Protein AF-A0A699SD64-F1 (afdb_monomer)

Structure (mmCIF, N/CA/C/O backbone):
data_AF-A0A699SD64-F1
#
_entry.id   AF-A0A699SD64-F1
#
loop_
_atom_site.group_PDB
_atom_site.id
_atom_site.type_symbol
_atom_site.label_atom_id
_atom_site.label_alt_id
_atom_site.label_comp_id
_atom_site.label_asym_id
_atom_site.label_entity_id
_atom_site.label_seq_id
_atom_site.pdbx_PDB_ins_code
_atom_site.Cartn_x
_atom_site.Cartn_y
_atom_site.Cartn_z
_atom_site.occupancy
_atom_site.B_iso_or_equiv
_atom_site.auth_seq_id
_atom_site.auth_comp_id
_atom_site.auth_asym_id
_atom_site.auth_atom_id
_atom_site.pdbx_PDB_model_num
ATOM 1 N N . GLU A 1 1 ? -1.381 -12.895 -21.889 1.00 43.62 1 GLU A N 1
ATOM 2 C CA . GLU A 1 1 ? -2.523 -11.963 -21.775 1.00 43.62 1 GLU A CA 1
ATOM 3 C C . GLU A 1 1 ? -2.412 -11.252 -20.436 1.00 43.62 1 GLU A C 1
ATOM 5 O O . GLU A 1 1 ? -2.054 -11.909 -19.465 1.00 43.62 1 GLU A O 1
ATOM 10 N N . GLY A 1 2 ? -2.594 -9.931 -20.389 1.00 51.69 2 GLY A N 1
ATOM 11 C CA . GLY A 1 2 ? -2.563 -9.181 -19.130 1.00 51.69 2 GLY A CA 1
ATOM 12 C C . GLY A 1 2 ? -3.875 -9.348 -18.363 1.00 51.69 2 GLY A C 1
ATOM 13 O O . GLY A 1 2 ? -4.939 -9.412 -18.978 1.00 51.69 2 GLY A O 1
ATOM 14 N N . ILE A 1 3 ? -3.807 -9.417 -17.034 1.00 60.22 3 ILE A N 1
ATOM 15 C CA . ILE A 1 3 ? -4.996 -9.383 -16.176 1.00 60.22 3 ILE A CA 1
ATOM 16 C C . ILE A 1 3 ? -5.361 -7.914 -15.984 1.00 60.22 3 ILE A C 1
ATOM 18 O O . ILE A 1 3 ? -4.658 -7.174 -15.298 1.00 60.22 3 ILE A O 1
ATOM 22 N N . ASP A 1 4 ? -6.433 -7.476 -16.636 1.00 63.38 4 ASP A N 1
ATOM 23 C CA . ASP A 1 4 ? -6.902 -6.102 -16.510 1.00 63.38 4 ASP A CA 1
ATOM 24 C C . ASP A 1 4 ? -7.795 -5.964 -15.269 1.00 63.38 4 ASP A C 1
ATOM 26 O O . ASP A 1 4 ? -8.884 -6.544 -15.185 1.00 63.38 4 ASP A O 1
ATOM 30 N N . PHE A 1 5 ? -7.327 -5.204 -14.279 1.00 63.75 5 PHE A N 1
ATOM 31 C CA . PHE A 1 5 ? -8.090 -4.925 -13.067 1.00 63.75 5 PHE A CA 1
ATOM 32 C C . PHE A 1 5 ? -9.167 -3.874 -13.366 1.00 63.75 5 PHE A C 1
ATOM 34 O O . PHE A 1 5 ? -8.881 -2.688 -13.581 1.00 63.75 5 PHE A O 1
ATOM 41 N N . LYS A 1 6 ? -10.427 -4.321 -13.380 1.00 62.88 6 LYS A N 1
ATOM 42 C CA . LYS A 1 6 ? -11.608 -3.465 -13.592 1.00 62.88 6 LYS A CA 1
ATOM 43 C C . LYS A 1 6 ? -12.092 -2.774 -12.319 1.00 62.88 6 LYS A C 1
ATOM 45 O O . LYS A 1 6 ? -12.756 -1.747 -12.404 1.00 62.88 6 LYS A O 1
ATOM 50 N N . GLU A 1 7 ? -11.747 -3.318 -11.158 1.00 59.78 7 GLU A N 1
ATOM 51 C CA . GLU A 1 7 ? -12.158 -2.795 -9.859 1.00 59.78 7 GLU A CA 1
ATOM 52 C C . GLU A 1 7 ? -10.965 -2.160 -9.146 1.00 59.78 7 GLU A C 1
ATOM 54 O O . GLU A 1 7 ? -9.922 -2.790 -8.972 1.00 59.78 7 GLU A O 1
ATOM 59 N N . SER A 1 8 ? -11.127 -0.905 -8.728 1.00 62.28 8 SER A N 1
ATOM 60 C CA . SER A 1 8 ? -10.181 -0.229 -7.842 1.00 62.28 8 SER A CA 1
ATOM 61 C C . SER A 1 8 ? -10.635 -0.436 -6.403 1.00 62.28 8 SER A C 1
ATOM 63 O O . SER A 1 8 ? -11.719 0.006 -6.022 1.00 62.28 8 SER A O 1
ATOM 65 N N . PHE A 1 9 ? -9.807 -1.094 -5.595 1.00 64.69 9 PHE A N 1
ATOM 66 C CA . PHE A 1 9 ? -10.034 -1.167 -4.156 1.00 64.69 9 PHE A CA 1
ATOM 67 C C . PHE A 1 9 ? -9.493 0.111 -3.518 1.00 64.69 9 PHE A C 1
ATOM 69 O O . PHE A 1 9 ? -8.365 0.505 -3.789 1.00 64.69 9 PHE A O 1
ATOM 76 N N . ALA A 1 10 ? -10.272 0.772 -2.672 1.00 64.62 10 ALA A N 1
ATOM 77 C CA . ALA A 1 10 ? -9.782 1.865 -1.846 1.00 64.62 10 ALA A CA 1
ATOM 78 C C . ALA A 1 10 ? -10.311 1.640 -0.435 1.00 64.62 10 ALA A C 1
ATOM 80 O O . ALA A 1 10 ? -11.518 1.710 -0.204 1.00 64.62 10 ALA A O 1
ATOM 81 N N . SER A 1 11 ? -9.419 1.359 0.515 1.00 64.44 11 SER A N 1
ATOM 82 C CA . SER A 1 11 ? -9.779 1.188 1.924 1.00 64.44 11 SER A CA 1
ATOM 83 C C . SER A 1 11 ? -10.019 2.552 2.582 1.00 64.44 11 SER A C 1
ATOM 85 O O . SER A 1 11 ? -9.339 2.935 3.533 1.00 64.44 11 SER A O 1
ATOM 87 N N . VAL A 1 12 ? -10.952 3.336 2.042 1.00 75.88 12 VAL A N 1
ATOM 88 C CA . VAL A 1 12 ? -11.371 4.592 2.661 1.00 75.88 12 VAL A CA 1
ATOM 89 C C . VAL A 1 12 ? -12.465 4.255 3.658 1.00 75.88 12 VAL A C 1
ATOM 91 O O . VAL A 1 12 ? -13.577 3.873 3.289 1.00 75.88 12 VAL A O 1
ATOM 94 N N . ALA A 1 13 ? -12.140 4.376 4.943 1.00 82.62 13 ALA A N 1
ATOM 95 C CA . ALA A 1 13 ? -13.135 4.241 5.990 1.00 82.62 13 ALA A CA 1
ATOM 96 C C . ALA A 1 13 ? -14.223 5.309 5.808 1.00 82.62 13 ALA A C 1
ATOM 98 O O . ALA A 1 13 ? -13.943 6.489 5.589 1.00 82.62 13 ALA A O 1
ATOM 99 N N . ARG A 1 14 ? -15.486 4.890 5.908 1.00 89.94 14 ARG A N 1
ATOM 100 C CA . ARG A 1 14 ? -16.625 5.808 5.839 1.00 89.94 14 ARG A CA 1
ATOM 101 C C . ARG A 1 14 ? -16.633 6.722 7.062 1.00 89.94 14 ARG A C 1
ATOM 103 O O . ARG A 1 14 ? -16.453 6.250 8.186 1.00 89.94 14 ARG A O 1
ATOM 110 N N . MET A 1 15 ? -16.909 8.011 6.863 1.00 91.56 15 MET A N 1
ATOM 111 C CA . MET A 1 15 ? -16.945 8.987 7.959 1.00 91.56 15 MET A CA 1
ATOM 112 C C . MET A 1 15 ? -17.976 8.623 9.031 1.00 91.56 15 MET A C 1
ATOM 114 O O . MET A 1 15 ? -17.742 8.857 10.214 1.00 91.56 15 MET A O 1
ATOM 118 N N . GLU A 1 16 ? -19.095 8.015 8.641 1.00 94.50 16 GLU A N 1
ATOM 119 C CA . GLU A 1 16 ? -20.111 7.523 9.568 1.00 94.50 16 GLU A CA 1
ATOM 120 C C . GLU A 1 16 ? -19.558 6.412 10.470 1.00 94.50 16 GLU A C 1
ATOM 122 O O . GLU A 1 16 ? -19.769 6.448 11.681 1.00 94.50 16 GLU A O 1
ATOM 127 N N . ALA A 1 17 ? -18.786 5.474 9.910 1.00 93.81 17 ALA A N 1
ATOM 128 C CA . ALA A 1 17 ? -18.162 4.394 10.672 1.00 93.81 17 ALA A CA 1
ATOM 129 C C . ALA A 1 17 ? -17.114 4.931 11.659 1.00 93.81 17 ALA A C 1
ATOM 131 O O . ALA A 1 17 ? -17.102 4.521 12.817 1.00 93.81 17 ALA A O 1
ATOM 132 N N . ILE A 1 18 ? -16.297 5.905 11.235 1.00 94.12 18 ILE A N 1
ATOM 133 C CA . ILE A 1 18 ? -15.318 6.573 12.108 1.00 94.12 18 ILE A CA 1
ATOM 134 C C . ILE A 1 18 ? -16.027 7.261 13.283 1.00 94.12 18 ILE A C 1
ATOM 136 O O . ILE A 1 18 ? -15.617 7.103 14.431 1.00 94.12 18 ILE A O 1
ATOM 140 N N . ARG A 1 19 ? -17.120 7.993 13.024 1.00 96.44 19 ARG A N 1
ATOM 141 C CA . ARG A 1 19 ? -17.891 8.679 14.077 1.00 96.44 19 ARG A CA 1
ATOM 142 C C . ARG A 1 19 ? -18.493 7.698 15.081 1.00 96.44 19 ARG A C 1
ATOM 144 O O . ARG A 1 19 ? -18.392 7.938 16.280 1.00 96.44 19 ARG A O 1
ATOM 151 N N . ILE A 1 20 ? -19.090 6.604 14.605 1.00 97.06 20 ILE A N 1
ATOM 152 C CA . ILE A 1 20 ? -19.664 5.563 15.471 1.00 97.06 20 ILE A CA 1
ATOM 153 C C . ILE A 1 20 ? -18.567 4.908 16.319 1.00 97.06 20 ILE A C 1
ATOM 155 O O . ILE A 1 20 ? -18.739 4.770 17.530 1.00 97.06 20 ILE A O 1
ATOM 159 N N . PHE A 1 21 ? -17.428 4.562 15.711 1.00 95.62 21 PHE A N 1
ATOM 160 C CA . PHE A 1 21 ? -16.281 3.985 16.413 1.00 95.62 21 PHE A CA 1
ATOM 161 C C . PHE A 1 21 ? -15.777 4.903 17.534 1.00 95.62 21 PHE A C 1
ATOM 163 O O . PHE A 1 21 ? -15.645 4.463 18.676 1.00 95.62 21 PHE A O 1
ATOM 170 N N . LEU A 1 22 ? -15.562 6.189 17.240 1.00 96.94 22 LEU A N 1
ATOM 171 C CA . LEU A 1 22 ? -15.092 7.161 18.229 1.00 96.94 22 LEU A CA 1
ATOM 172 C C . LEU A 1 22 ? -16.117 7.402 19.345 1.00 96.94 22 LEU A C 1
ATOM 174 O O . LEU A 1 22 ? -15.736 7.466 20.511 1.00 96.94 22 LEU A O 1
ATOM 178 N N . ALA A 1 23 ? -17.411 7.491 19.016 1.00 97.94 23 ALA A N 1
ATOM 179 C CA . ALA A 1 23 ? -18.469 7.643 20.016 1.00 97.94 23 ALA A CA 1
ATOM 180 C C . ALA A 1 23 ? -18.521 6.439 20.971 1.00 97.94 23 ALA A C 1
ATOM 182 O O . ALA A 1 23 ? -18.648 6.607 22.184 1.00 97.94 23 ALA A O 1
ATOM 183 N N . TYR A 1 24 ? -18.372 5.226 20.433 1.00 97.94 24 TYR A N 1
ATOM 184 C CA . TYR A 1 24 ? -18.322 4.005 21.229 1.00 97.94 24 TYR A CA 1
ATOM 185 C C . TYR A 1 24 ? -17.070 3.941 22.113 1.00 97.94 24 TYR A C 1
ATOM 187 O O . TYR A 1 24 ? -17.180 3.651 23.304 1.00 97.94 24 TYR A O 1
ATOM 195 N N . ALA A 1 25 ? -15.895 4.260 21.561 1.00 97.94 25 ALA A N 1
ATOM 196 C CA . ALA A 1 25 ? -14.647 4.310 22.317 1.00 97.94 25 ALA A CA 1
ATOM 197 C C . ALA A 1 25 ? -14.732 5.314 23.479 1.00 97.94 25 ALA A C 1
ATOM 199 O O . ALA A 1 25 ? -14.386 4.968 24.607 1.00 97.94 25 ALA A O 1
ATOM 200 N N . ALA A 1 26 ? -15.285 6.508 23.237 1.00 97.75 26 ALA A N 1
ATOM 201 C CA . ALA A 1 26 ? -15.515 7.513 24.272 1.00 97.75 26 ALA A CA 1
ATOM 202 C C . ALA A 1 26 ? -16.487 7.018 25.356 1.00 97.75 26 ALA A C 1
ATOM 204 O O . ALA A 1 26 ? -16.216 7.177 26.543 1.00 97.75 26 ALA A O 1
ATOM 205 N N . HIS A 1 27 ? -17.586 6.361 24.968 1.00 98.06 27 HIS A N 1
ATOM 206 C CA . HIS A 1 27 ? -18.548 5.788 25.915 1.00 98.06 27 HIS A CA 1
ATOM 207 C C . HIS A 1 27 ? -17.938 4.686 26.798 1.00 98.06 27 HIS A C 1
ATOM 209 O O . HIS A 1 27 ? -18.336 4.521 27.949 1.00 98.06 27 HIS A O 1
ATOM 215 N N . LYS A 1 28 ? -16.972 3.928 26.270 1.00 98.12 28 LYS A N 1
ATOM 216 C CA . LYS A 1 28 ? -16.258 2.870 27.000 1.00 98.12 28 LYS A CA 1
ATOM 217 C C . LYS A 1 28 ? -14.981 3.349 27.694 1.00 98.12 28 LYS A C 1
ATOM 219 O O . LYS A 1 28 ? -14.290 2.524 28.287 1.00 98.12 28 LYS A O 1
ATOM 224 N N . SER A 1 29 ? -14.671 4.646 27.634 1.00 97.12 29 SER A N 1
ATOM 225 C CA . SER A 1 29 ? -13.413 5.218 28.134 1.00 97.12 29 SER A CA 1
ATOM 226 C C . SER A 1 29 ? -12.170 4.523 27.559 1.00 97.12 29 SER A C 1
ATOM 228 O O . SER A 1 29 ? -11.173 4.334 28.253 1.00 97.12 29 SER A O 1
ATOM 230 N N . PHE A 1 30 ? -12.233 4.103 26.294 1.00 97.81 30 PHE A N 1
ATOM 231 C CA . PHE A 1 30 ? -11.109 3.487 25.596 1.00 97.81 30 PHE A CA 1
ATOM 232 C C . PHE A 1 30 ? -10.150 4.548 25.061 1.00 97.81 30 PHE A C 1
ATOM 234 O O . PHE A 1 30 ? -10.566 5.541 24.461 1.00 97.81 30 PHE A O 1
ATOM 241 N N . SER A 1 31 ? -8.854 4.290 25.213 1.00 96.38 31 SER A N 1
ATOM 242 C CA . SER A 1 31 ? -7.814 5.052 24.526 1.00 96.38 31 SER A CA 1
ATOM 243 C C . SER A 1 31 ? -7.749 4.630 23.061 1.00 96.38 31 SER A C 1
ATOM 245 O O . SER A 1 31 ? -7.610 3.445 22.757 1.00 96.38 31 SER A O 1
ATOM 247 N N . VAL A 1 32 ? -7.831 5.602 22.154 1.00 95.19 32 VAL A N 1
ATOM 248 C CA . VAL A 1 32 ? -7.687 5.389 20.709 1.00 95.19 32 VAL A CA 1
ATOM 249 C C . VAL A 1 32 ? -6.302 5.852 20.278 1.00 95.19 32 VAL A C 1
ATOM 251 O O . VAL A 1 32 ? -5.886 6.961 20.609 1.00 95.19 32 VAL A O 1
ATOM 254 N N . PHE A 1 33 ? -5.610 5.016 19.508 1.00 93.31 33 PHE A N 1
ATOM 255 C CA . PHE A 1 33 ? -4.311 5.329 18.922 1.00 93.31 33 PHE A CA 1
ATOM 256 C C . PHE A 1 33 ? -4.425 5.347 17.399 1.00 93.31 33 PHE A C 1
ATOM 258 O O . PHE A 1 33 ? -5.123 4.520 16.813 1.00 93.31 33 PHE A O 1
ATOM 265 N N . GLN A 1 34 ? -3.734 6.289 16.764 1.00 91.38 34 GLN A N 1
ATOM 266 C CA . GLN A 1 34 ? -3.621 6.376 15.312 1.00 91.38 34 GLN A CA 1
ATOM 267 C C . GLN A 1 34 ? -2.196 6.012 14.899 1.00 91.38 34 GLN A C 1
ATOM 269 O O . GLN A 1 34 ? -1.234 6.444 15.531 1.00 91.38 34 GLN A O 1
ATOM 274 N N . MET A 1 35 ? -2.071 5.247 13.817 1.00 88.81 35 MET A N 1
ATOM 275 C CA . MET A 1 35 ? -0.794 4.917 13.194 1.00 88.81 35 MET A CA 1
ATOM 276 C C . MET A 1 35 ? -0.838 5.325 11.725 1.00 88.81 35 MET A C 1
ATOM 278 O O . MET A 1 35 ? -1.811 5.036 11.031 1.00 88.81 35 MET A O 1
ATOM 282 N N . ASP A 1 36 ? 0.220 5.987 11.267 1.00 90.00 36 ASP A N 1
ATOM 283 C CA . ASP A 1 36 ? 0.472 6.236 9.851 1.00 90.00 36 ASP A CA 1
ATOM 284 C C . ASP A 1 36 ? 1.702 5.432 9.425 1.00 90.00 36 ASP A C 1
ATOM 286 O O . ASP A 1 36 ? 2.760 5.503 10.059 1.00 90.00 36 ASP A O 1
ATOM 290 N N . ILE A 1 37 ? 1.545 4.617 8.386 1.00 86.31 37 ILE A N 1
ATOM 291 C CA . ILE A 1 37 ? 2.579 3.688 7.932 1.00 86.31 37 ILE A CA 1
ATOM 292 C C . ILE A 1 37 ? 3.274 4.306 6.728 1.00 86.31 37 ILE A C 1
ATOM 294 O O . ILE A 1 37 ? 2.703 4.448 5.645 1.00 86.31 37 ILE A O 1
ATOM 298 N N . LYS A 1 38 ? 4.551 4.647 6.918 1.00 89.38 38 LYS A N 1
ATOM 299 C CA . LYS A 1 38 ? 5.401 5.123 5.828 1.00 89.38 38 LYS A CA 1
ATOM 300 C C . LYS A 1 38 ? 5.504 4.045 4.758 1.00 89.38 38 LYS A C 1
ATOM 302 O O . LYS A 1 38 ? 5.692 2.874 5.070 1.00 89.38 38 LYS A O 1
ATOM 307 N N . THR A 1 39 ? 5.390 4.464 3.500 1.00 86.50 39 THR A N 1
ATOM 308 C CA . THR A 1 39 ? 5.569 3.590 2.331 1.00 86.50 39 THR A CA 1
ATOM 309 C C . THR A 1 39 ? 4.721 2.312 2.360 1.00 86.50 39 THR A C 1
ATOM 311 O O . THR A 1 39 ? 5.173 1.276 1.887 1.00 86.50 39 THR A O 1
ATOM 314 N N . ALA A 1 40 ? 3.493 2.375 2.891 1.00 84.50 40 ALA A N 1
ATOM 315 C CA . ALA A 1 40 ? 2.613 1.218 3.097 1.00 84.50 40 ALA A CA 1
ATOM 316 C C . ALA A 1 40 ? 2.518 0.272 1.881 1.00 84.50 40 ALA A C 1
ATOM 318 O O . ALA A 1 40 ? 2.664 -0.940 2.026 1.00 84.50 40 ALA A O 1
ATOM 319 N N . PHE A 1 41 ? 2.377 0.803 0.662 1.00 82.62 41 PHE A N 1
ATOM 320 C CA . PHE A 1 41 ? 2.273 -0.043 -0.534 1.00 82.62 41 PHE A CA 1
ATOM 321 C C . PHE A 1 41 ? 3.562 -0.804 -0.870 1.00 82.62 41 PHE A C 1
ATOM 323 O O . PHE A 1 41 ? 3.473 -1.913 -1.378 1.00 82.62 41 PHE A O 1
ATOM 330 N N . LEU A 1 42 ? 4.742 -0.304 -0.482 1.00 87.25 42 LEU A N 1
ATOM 331 C CA . LEU A 1 42 ? 6.008 -1.028 -0.676 1.00 87.25 42 LEU A CA 1
ATOM 332 C C . LEU A 1 42 ? 6.139 -2.263 0.230 1.00 87.25 42 LEU A C 1
ATOM 334 O O . LEU A 1 42 ? 7.057 -3.064 0.054 1.00 87.25 42 LEU A O 1
ATOM 338 N N . HIS A 1 43 ? 5.242 -2.432 1.204 1.00 85.94 43 HIS A N 1
ATOM 339 C CA . HIS A 1 43 ? 5.201 -3.621 2.050 1.00 85.94 43 HIS A CA 1
ATOM 340 C C . HIS A 1 43 ? 4.275 -4.706 1.493 1.00 85.94 43 HIS A C 1
ATOM 342 O O . HIS A 1 43 ? 4.543 -5.887 1.726 1.00 85.94 43 HIS A O 1
ATOM 348 N N . GLY A 1 44 ? 3.260 -4.325 0.709 1.00 86.81 44 GLY A N 1
ATOM 349 C CA . GLY A 1 44 ? 2.298 -5.245 0.107 1.00 86.81 44 GLY A CA 1
ATOM 350 C C . GLY A 1 44 ? 2.963 -6.214 -0.866 1.00 86.81 44 GLY A C 1
ATOM 351 O O . GLY A 1 44 ? 3.762 -5.824 -1.721 1.00 86.81 44 GLY A O 1
ATOM 352 N N . SER A 1 45 ? 2.656 -7.498 -0.718 1.00 89.44 45 SER A N 1
ATOM 353 C CA . SER A 1 45 ? 3.145 -8.539 -1.619 1.00 89.44 45 SER A CA 1
ATOM 354 C C . SER A 1 45 ? 2.200 -8.684 -2.818 1.00 89.44 45 SER A C 1
ATOM 356 O O . SER A 1 45 ? 0.991 -8.831 -2.649 1.00 89.44 45 SER A O 1
ATOM 358 N N . LEU A 1 46 ? 2.749 -8.646 -4.035 1.00 87.31 46 LEU A N 1
ATOM 359 C CA . LEU A 1 46 ? 1.980 -8.846 -5.267 1.00 87.31 46 LEU A CA 1
ATOM 360 C C . LEU A 1 46 ? 1.716 -10.341 -5.481 1.00 87.31 46 LEU A C 1
ATOM 362 O O . LEU A 1 46 ? 2.638 -11.152 -5.384 1.00 87.31 46 LEU A O 1
ATOM 366 N N . LYS A 1 47 ? 0.463 -10.708 -5.772 1.00 84.81 47 LYS A N 1
ATOM 367 C CA . LYS A 1 47 ? 0.101 -12.092 -6.127 1.00 84.81 47 LYS A CA 1
ATOM 368 C C . LYS A 1 47 ? 0.426 -12.393 -7.586 1.00 84.81 47 LYS A C 1
ATOM 370 O O . LYS A 1 47 ? 0.745 -13.529 -7.924 1.00 84.81 47 LYS A O 1
ATOM 375 N N . GLU A 1 48 ? 0.340 -11.380 -8.437 1.00 85.19 48 GLU A N 1
ATOM 376 C CA . GLU A 1 48 ? 0.608 -11.472 -9.862 1.00 85.19 48 GLU A CA 1
ATOM 377 C C . GLU A 1 48 ? 2.003 -10.954 -10.218 1.00 85.19 48 GLU A C 1
ATOM 379 O O . GLU A 1 48 ? 2.583 -10.096 -9.546 1.00 85.19 48 GLU A O 1
ATOM 384 N N . ASP A 1 49 ? 2.515 -11.432 -11.348 1.00 90.19 49 ASP A N 1
ATOM 385 C CA . ASP A 1 49 ? 3.755 -10.930 -11.920 1.00 90.19 49 ASP A CA 1
ATOM 386 C C . ASP A 1 49 ? 3.504 -9.595 -12.628 1.00 90.19 49 ASP A C 1
ATOM 388 O O . ASP A 1 49 ? 2.960 -9.542 -13.732 1.00 90.19 49 ASP A O 1
ATOM 392 N N . VAL A 1 50 ? 3.921 -8.506 -11.983 1.00 89.44 50 VAL A N 1
ATOM 393 C CA . VAL A 1 50 ?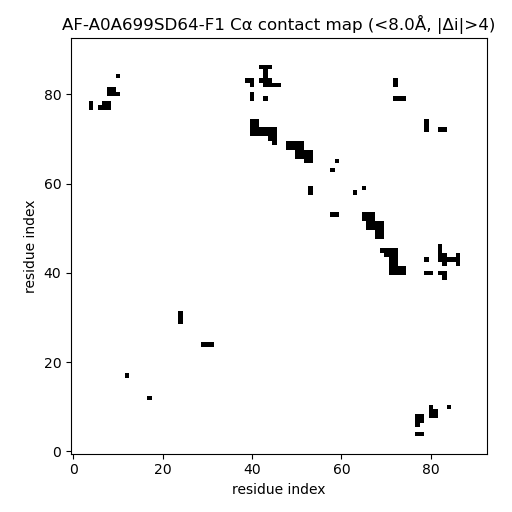 3.865 -7.157 -12.554 1.00 89.44 50 VAL A CA 1
ATOM 394 C C . VAL A 1 50 ? 5.251 -6.749 -13.030 1.00 89.44 50 VAL A C 1
ATOM 396 O O . VAL A 1 50 ? 6.230 -6.838 -12.286 1.00 89.44 50 VAL A O 1
ATOM 399 N N . TYR A 1 51 ? 5.319 -6.264 -14.267 1.00 91.62 51 TYR A N 1
ATOM 400 C CA . TYR A 1 51 ? 6.540 -5.753 -14.876 1.00 91.62 51 TYR A CA 1
ATOM 401 C C . TYR A 1 51 ? 6.390 -4.270 -15.200 1.00 91.62 51 TYR A C 1
ATOM 403 O O . TYR A 1 51 ? 5.320 -3.825 -15.612 1.00 91.62 51 TYR A O 1
ATOM 411 N N . VAL A 1 52 ? 7.470 -3.512 -15.037 1.00 91.38 52 VAL A N 1
ATOM 412 C CA . VAL A 1 52 ? 7.539 -2.085 -15.357 1.00 91.38 52 VAL A CA 1
ATOM 413 C C . VAL A 1 52 ? 8.723 -1.805 -16.271 1.00 91.38 52 VAL A C 1
ATOM 415 O O . VAL A 1 52 ? 9.759 -2.472 -16.194 1.00 91.38 52 VAL A O 1
ATOM 418 N N . CYS A 1 53 ? 8.575 -0.810 -17.142 1.00 93.25 53 CYS A N 1
ATOM 419 C CA . CYS A 1 53 ? 9.694 -0.304 -17.924 1.00 93.25 53 CYS A CA 1
ATOM 420 C C . CYS A 1 53 ? 10.792 0.225 -16.995 1.00 93.25 53 CYS A C 1
ATOM 422 O O . CYS A 1 53 ? 10.511 0.730 -15.906 1.00 93.25 53 CYS A O 1
ATOM 424 N N . GLN A 1 54 ? 12.039 0.130 -17.448 1.00 94.00 54 GLN A N 1
ATOM 425 C CA . GLN A 1 54 ? 13.165 0.726 -16.739 1.00 94.00 54 GLN A CA 1
ATOM 426 C C . GLN A 1 54 ? 12.984 2.247 -16.711 1.00 94.00 54 GLN A C 1
ATOM 428 O O . GLN A 1 54 ? 12.745 2.869 -17.747 1.00 94.00 54 GLN A O 1
ATOM 433 N N . SER A 1 55 ? 13.046 2.841 -15.520 1.00 90.75 55 SER A N 1
ATOM 434 C CA . SER A 1 55 ? 12.934 4.290 -15.369 1.00 90.75 55 SER A CA 1
ATOM 435 C C . SER A 1 55 ? 14.191 4.981 -15.883 1.00 90.75 55 SER A C 1
ATOM 437 O O . SER A 1 55 ? 15.295 4.437 -15.791 1.00 90.75 55 SER A O 1
ATOM 439 N N . GLU A 1 56 ? 14.039 6.213 -16.362 1.00 91.12 56 GLU A N 1
ATOM 440 C CA . GLU A 1 56 ? 15.178 7.056 -16.724 1.00 91.12 56 GLU A CA 1
ATOM 441 C C . GLU A 1 56 ? 16.183 7.136 -15.559 1.00 91.12 56 GLU A C 1
ATOM 443 O O . GLU A 1 56 ? 15.804 7.291 -14.398 1.00 91.12 56 GLU A O 1
ATOM 448 N N . GLY A 1 57 ? 17.471 6.958 -15.864 1.00 92.62 57 GLY A N 1
ATOM 449 C CA . GLY A 1 57 ? 18.548 6.905 -14.866 1.00 92.62 57 GLY A CA 1
ATOM 450 C C . GLY A 1 57 ? 18.784 5.536 -14.210 1.00 92.62 57 GLY A C 1
ATOM 451 O O . GLY A 1 57 ? 19.784 5.378 -13.518 1.00 92.62 57 GLY A O 1
ATOM 452 N N . PHE A 1 58 ? 17.923 4.545 -14.462 1.00 90.25 58 PHE A N 1
ATOM 453 C CA . PHE A 1 58 ? 18.070 3.163 -13.979 1.00 90.25 58 PHE A CA 1
ATOM 454 C C . PHE A 1 58 ? 18.096 2.140 -15.120 1.00 90.25 58 PHE A C 1
ATOM 456 O O . PHE A 1 58 ? 17.895 0.958 -14.883 1.00 90.25 58 PHE A O 1
ATOM 463 N N . ILE A 1 59 ? 18.307 2.582 -16.360 1.00 94.88 59 ILE A N 1
ATOM 464 C CA . ILE A 1 59 ? 18.418 1.679 -17.506 1.00 94.88 59 ILE A C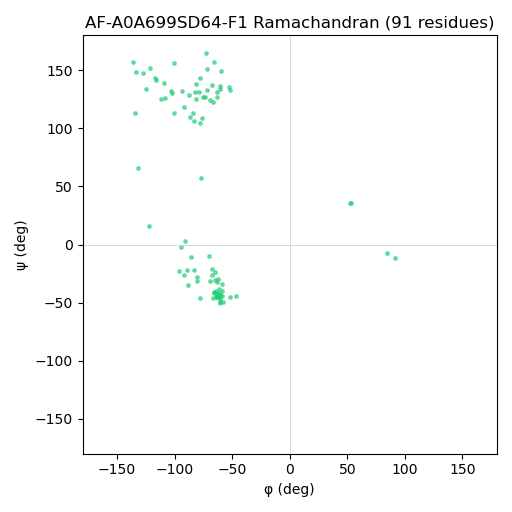A 1
ATOM 465 C C . ILE A 1 59 ? 19.724 0.891 -17.384 1.00 94.88 59 ILE A C 1
ATOM 467 O O . ILE A 1 59 ? 20.804 1.473 -17.284 1.00 94.88 59 ILE A O 1
ATOM 471 N N . ASP A 1 60 ? 19.611 -0.429 -17.413 1.00 94.69 60 ASP A N 1
ATOM 472 C CA . ASP A 1 60 ? 20.730 -1.354 -17.485 1.00 94.69 60 ASP A CA 1
ATOM 473 C C . ASP A 1 60 ? 21.440 -1.208 -18.841 1.00 94.69 60 ASP A C 1
ATOM 475 O O . ASP A 1 60 ? 20.820 -1.337 -19.900 1.00 94.69 60 ASP A O 1
ATOM 479 N N . ALA A 1 61 ? 22.742 -0.912 -18.809 1.00 95.00 61 ALA A N 1
ATOM 480 C CA . ALA A 1 61 ? 23.546 -0.692 -20.008 1.00 95.00 61 ALA A CA 1
ATOM 481 C C . ALA A 1 61 ? 23.763 -1.979 -20.820 1.00 95.00 61 ALA A C 1
ATOM 483 O O . ALA A 1 61 ? 23.840 -1.914 -22.048 1.00 95.00 61 ALA A O 1
ATOM 484 N N . ASP A 1 62 ? 23.827 -3.130 -20.148 1.00 97.19 62 ASP A N 1
ATOM 485 C CA . ASP A 1 62 ? 23.999 -4.432 -20.790 1.00 97.19 62 ASP A CA 1
ATOM 486 C C . ASP A 1 62 ? 22.660 -4.948 -21.335 1.00 97.19 62 ASP A C 1
ATOM 488 O O . ASP A 1 62 ? 22.616 -5.662 -22.340 1.00 97.19 62 ASP A O 1
ATOM 492 N N . TYR A 1 63 ? 21.553 -4.540 -20.704 1.00 94.81 63 TYR A N 1
ATOM 493 C CA . TYR A 1 63 ? 20.205 -4.966 -21.073 1.00 94.81 63 TYR A CA 1
ATOM 494 C C . TYR A 1 63 ? 19.195 -3.811 -21.194 1.00 94.81 63 TYR A C 1
ATOM 496 O O . TYR A 1 63 ? 18.192 -3.759 -20.467 1.00 94.81 63 TYR A O 1
ATOM 504 N N . PRO A 1 64 ? 19.370 -2.909 -22.174 1.00 93.19 64 PRO A N 1
ATOM 505 C CA . PRO A 1 64 ? 18.555 -1.700 -22.284 1.00 93.19 64 PRO A CA 1
ATOM 506 C C . PRO A 1 64 ? 17.084 -1.972 -22.639 1.00 93.19 64 PRO A C 1
ATOM 508 O O . PRO A 1 64 ? 16.222 -1.134 -22.389 1.00 93.19 64 PRO A O 1
ATOM 511 N N . SER A 1 65 ? 16.773 -3.138 -23.214 1.00 94.06 65 SER A N 1
ATOM 512 C CA . SER A 1 65 ? 15.415 -3.533 -23.612 1.00 94.06 65 SER A CA 1
ATOM 513 C C . SER A 1 65 ? 14.666 -4.363 -22.564 1.00 94.06 65 SER A C 1
ATOM 515 O O . SER A 1 65 ? 13.509 -4.724 -22.790 1.00 94.06 65 SER A O 1
ATOM 517 N N . HIS A 1 66 ? 15.292 -4.689 -21.429 1.00 94.19 66 HIS A N 1
ATOM 518 C CA . HIS A 1 66 ? 14.623 -5.437 -20.369 1.00 94.19 66 HIS A CA 1
ATOM 519 C C . HIS A 1 66 ? 13.592 -4.594 -19.611 1.00 94.19 66 HIS A C 1
ATOM 521 O O . HIS A 1 66 ? 13.559 -3.365 -19.678 1.00 94.19 66 HIS A O 1
ATOM 527 N N . VAL A 1 67 ? 12.742 -5.299 -18.867 1.00 94.44 67 VAL A N 1
ATOM 528 C CA . VAL A 1 67 ? 11.753 -4.742 -17.942 1.00 94.44 67 VAL A CA 1
ATOM 529 C C . VAL A 1 67 ? 12.011 -5.286 -16.542 1.00 94.44 67 VAL A C 1
ATOM 531 O O . VAL A 1 67 ? 12.515 -6.400 -16.381 1.00 94.44 67 VAL A O 1
ATOM 534 N N . TYR A 1 68 ? 11.648 -4.520 -15.518 1.00 92.56 68 TYR A N 1
ATOM 535 C CA . TYR A 1 68 ? 11.813 -4.937 -14.131 1.00 92.56 68 TYR A CA 1
ATOM 536 C C . TYR A 1 68 ? 10.559 -5.598 -13.594 1.00 92.56 68 TYR A C 1
ATOM 538 O O . TYR A 1 68 ? 9.462 -5.062 -13.716 1.00 92.56 68 TYR A O 1
ATOM 546 N N . LYS A 1 69 ? 10.737 -6.754 -12.954 1.00 92.25 69 LYS A N 1
ATOM 547 C CA . LYS A 1 69 ? 9.682 -7.421 -12.196 1.00 92.25 69 LYS A CA 1
ATOM 548 C C . LYS A 1 69 ? 9.567 -6.789 -10.812 1.00 92.25 69 LYS A C 1
ATOM 550 O O . LYS A 1 69 ? 10.544 -6.758 -10.060 1.00 92.25 69 LYS A O 1
ATOM 555 N N . LEU A 1 70 ? 8.372 -6.336 -10.457 1.00 91.31 70 LEU A N 1
ATOM 556 C CA . LEU A 1 70 ? 8.092 -5.823 -9.124 1.00 91.31 70 LEU A CA 1
ATOM 557 C C . LEU A 1 70 ? 8.015 -6.979 -8.121 1.00 91.31 70 LEU A C 1
ATOM 559 O O . LEU A 1 70 ? 7.285 -7.946 -8.315 1.00 91.31 70 LEU A O 1
ATOM 563 N N . LYS A 1 71 ? 8.785 -6.873 -7.034 1.00 89.44 71 LYS A N 1
ATOM 564 C CA . LYS A 1 71 ? 8.725 -7.815 -5.898 1.00 89.44 71 LYS A CA 1
ATOM 565 C C . LYS A 1 71 ? 7.706 -7.399 -4.837 1.00 89.44 71 LYS A C 1
ATOM 567 O O . LYS A 1 71 ? 7.293 -8.219 -4.022 1.00 89.44 71 LYS A O 1
ATOM 572 N N . LYS A 1 72 ? 7.373 -6.114 -4.815 1.00 90.00 72 LYS A N 1
ATOM 573 C CA . LYS A 1 72 ? 6.464 -5.468 -3.876 1.00 90.00 72 LYS A CA 1
ATOM 574 C C . LYS A 1 72 ? 5.554 -4.533 -4.642 1.00 90.00 72 LYS A C 1
ATOM 576 O O . LYS A 1 72 ? 5.894 -4.121 -5.753 1.00 90.00 72 LYS A O 1
ATOM 581 N N . ASP A 1 73 ? 4.409 -4.240 -4.050 1.00 89.31 73 ASP A N 1
ATOM 582 C CA . ASP A 1 73 ? 3.457 -3.332 -4.654 1.00 89.31 73 ASP A CA 1
ATOM 583 C C . ASP A 1 73 ? 4.013 -1.905 -4.738 1.00 89.31 73 ASP A C 1
ATOM 585 O O . ASP A 1 73 ? 4.944 -1.523 -4.025 1.00 89.31 73 ASP A O 1
ATOM 589 N N . LEU A 1 74 ? 3.463 -1.117 -5.654 1.00 89.69 74 LEU A N 1
ATOM 590 C CA . LEU A 1 74 ? 3.919 0.230 -5.961 1.00 89.69 74 LEU A CA 1
ATOM 591 C C . LEU A 1 74 ? 2.727 1.180 -6.035 1.00 89.69 74 LEU A C 1
ATOM 593 O O . LEU A 1 74 ? 1.624 0.823 -6.448 1.00 89.69 74 LEU A O 1
ATOM 597 N N . TYR A 1 75 ? 2.967 2.436 -5.669 1.00 84.88 75 TYR A N 1
ATOM 598 C CA . TYR A 1 75 ? 1.995 3.506 -5.854 1.00 84.88 75 TYR A CA 1
ATOM 599 C C . TYR A 1 75 ? 1.507 3.567 -7.309 1.00 84.88 75 TYR A C 1
ATOM 601 O O . TYR A 1 75 ? 2.298 3.503 -8.247 1.00 84.88 75 TYR A O 1
ATOM 609 N N . GLY A 1 76 ? 0.195 3.724 -7.484 1.00 84.62 76 GLY A N 1
ATOM 610 C CA . GLY A 1 76 ? -0.440 3.828 -8.800 1.00 84.62 76 GLY A CA 1
ATOM 611 C C . GLY A 1 76 ? -0.904 2.496 -9.394 1.00 84.62 76 GLY A C 1
ATOM 612 O O . GLY A 1 76 ? -1.696 2.515 -10.336 1.00 84.62 76 GLY A O 1
ATOM 613 N N . LEU A 1 77 ? -0.503 1.352 -8.827 1.00 86.81 77 LEU A N 1
ATOM 614 C CA . LEU A 1 77 ? -1.099 0.068 -9.189 1.00 86.81 77 LEU A CA 1
ATOM 615 C C . LEU A 1 77 ? -2.522 -0.030 -8.622 1.00 86.81 77 LEU A C 1
ATOM 617 O O . LEU A 1 77 ? -2.764 0.256 -7.449 1.00 86.81 77 LEU A O 1
ATOM 621 N N . LYS A 1 78 ? -3.484 -0.450 -9.456 1.00 83.88 78 LYS A N 1
ATOM 622 C CA . LYS A 1 78 ? -4.902 -0.568 -9.060 1.00 83.88 78 LYS A CA 1
ATOM 623 C C . LYS A 1 78 ? -5.107 -1.581 -7.929 1.00 83.88 78 LYS A C 1
ATOM 625 O O . LYS A 1 78 ? -6.019 -1.425 -7.120 1.00 83.88 78 LYS A O 1
ATOM 630 N N . GLN A 1 79 ? -4.253 -2.600 -7.873 1.00 84.75 79 GLN A N 1
ATOM 631 C CA . GLN A 1 79 ? -4.258 -3.646 -6.857 1.00 84.75 79 GLN A CA 1
ATOM 632 C C . GLN A 1 79 ? -3.484 -3.285 -5.574 1.00 84.75 79 GLN A C 1
ATOM 634 O O . GLN A 1 79 ? -3.693 -3.960 -4.564 1.00 84.75 79 GLN A O 1
ATOM 639 N N . ALA A 1 80 ? -2.701 -2.193 -5.558 1.00 87.56 80 ALA A N 1
ATOM 640 C CA . ALA 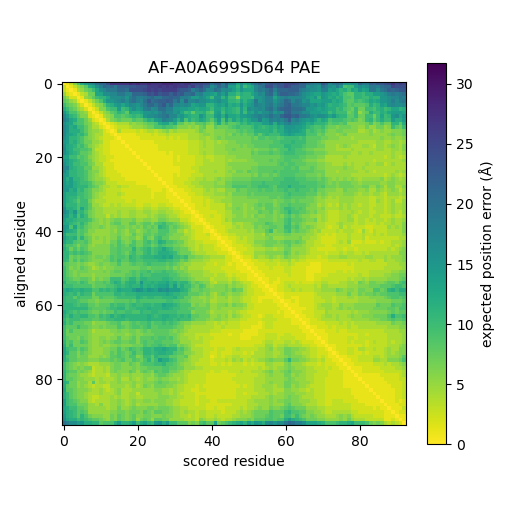A 1 80 ? -1.898 -1.774 -4.397 1.00 87.56 80 ALA A CA 1
ATOM 641 C C . ALA A 1 80 ? -2.661 -1.672 -3.082 1.00 87.56 80 ALA A C 1
ATOM 643 O O . ALA A 1 80 ? -2.203 -2.213 -2.070 1.00 87.56 80 ALA A O 1
ATOM 644 N N . PRO A 1 81 ? -3.858 -1.063 -3.059 1.00 86.38 81 PRO A N 1
ATOM 645 C CA . PRO A 1 81 ? -4.626 -0.974 -1.827 1.00 86.38 81 PRO A CA 1
ATOM 646 C C . PRO A 1 81 ? -5.086 -2.335 -1.306 1.00 86.38 81 PRO A C 1
ATOM 648 O O . PRO A 1 81 ? -5.209 -2.513 -0.096 1.00 86.38 81 PRO A O 1
ATOM 651 N N . ARG A 1 82 ? -5.324 -3.302 -2.200 1.00 86.38 82 ARG A N 1
ATOM 652 C CA . ARG A 1 82 ? -5.749 -4.651 -1.823 1.00 86.38 82 ARG A CA 1
ATOM 653 C C . ARG A 1 82 ? -4.580 -5.490 -1.318 1.00 86.38 82 ARG A C 1
ATOM 655 O O . ARG A 1 82 ? -4.715 -6.112 -0.273 1.00 86.38 82 ARG A O 1
ATOM 662 N N . ALA A 1 83 ? -3.443 -5.471 -2.014 1.00 88.44 83 ALA A N 1
ATOM 663 C CA . ALA A 1 83 ? -2.238 -6.167 -1.566 1.00 88.44 83 ALA A CA 1
ATOM 664 C C . ALA A 1 83 ? -1.781 -5.664 -0.191 1.00 88.44 83 ALA A C 1
ATOM 666 O O . ALA A 1 83 ? -1.411 -6.454 0.675 1.00 88.44 83 ALA A O 1
ATOM 667 N N . TRP A 1 84 ? -1.874 -4.350 0.036 1.00 88.19 84 TRP A N 1
ATOM 668 C CA . TRP A 1 84 ? -1.613 -3.768 1.345 1.00 88.19 84 TRP A CA 1
ATOM 669 C C . TRP A 1 84 ? -2.614 -4.223 2.413 1.00 88.19 84 TRP A C 1
ATOM 671 O O . TRP A 1 84 ? -2.200 -4.589 3.509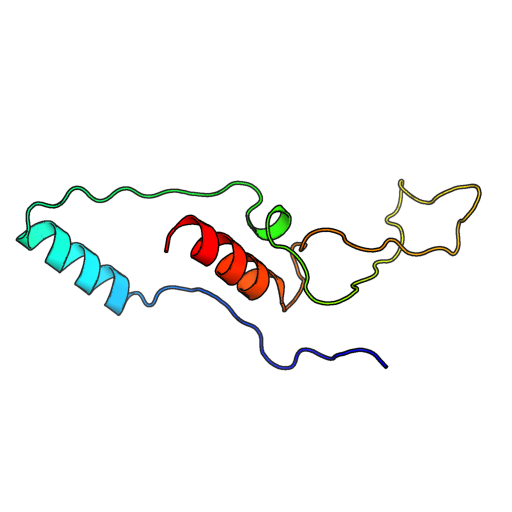 1.00 88.19 84 TRP A O 1
ATOM 681 N N . TYR A 1 85 ? -3.915 -4.225 2.110 1.00 87.50 85 TYR A N 1
ATOM 682 C CA . TYR A 1 85 ? -4.929 -4.686 3.060 1.00 87.50 85 TYR A CA 1
ATOM 683 C C . TYR A 1 85 ? -4.730 -6.153 3.456 1.00 87.50 85 TYR A C 1
ATOM 685 O O . TYR A 1 85 ? -4.815 -6.469 4.642 1.00 87.50 85 TYR A O 1
ATOM 693 N N . ASP A 1 86 ? -4.442 -7.030 2.492 1.00 88.50 86 ASP A N 1
ATOM 694 C CA . ASP A 1 86 ? -4.184 -8.449 2.747 1.00 88.50 86 ASP A CA 1
ATOM 695 C C . ASP A 1 86 ? -2.960 -8.616 3.669 1.00 88.50 86 ASP A C 1
ATOM 697 O O . ASP A 1 86 ? -3.054 -9.297 4.688 1.00 88.50 86 ASP A O 1
ATOM 701 N N . GLU A 1 87 ? -1.843 -7.937 3.375 1.00 89.81 87 GLU A N 1
ATOM 702 C CA . GLU A 1 87 ? -0.625 -7.975 4.201 1.00 89.81 87 GLU A CA 1
ATOM 703 C C . GLU A 1 87 ? -0.894 -7.453 5.624 1.00 89.81 87 GLU A C 1
ATOM 705 O O . GLU A 1 87 ? 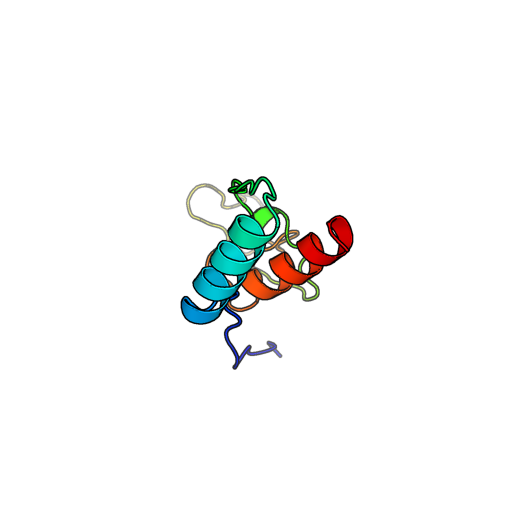-0.611 -8.133 6.611 1.00 89.81 87 GLU A O 1
ATOM 710 N N . LEU A 1 88 ? -1.513 -6.274 5.747 1.00 88.94 88 LEU A N 1
ATOM 711 C CA . LEU A 1 88 ? -1.822 -5.667 7.041 1.00 88.94 88 LEU A CA 1
ATOM 712 C C . LEU A 1 88 ? -2.771 -6.544 7.870 1.00 88.94 88 LEU A C 1
ATOM 714 O O . LEU A 1 88 ? -2.600 -6.657 9.084 1.00 88.94 88 LEU A O 1
ATOM 718 N N . SER A 1 89 ? -3.749 -7.180 7.221 1.00 88.75 89 SER A N 1
ATOM 719 C CA . SER A 1 89 ? -4.701 -8.067 7.891 1.00 88.75 89 SER A CA 1
ATOM 720 C C . SER A 1 89 ? -4.007 -9.289 8.479 1.00 88.75 89 SER A C 1
ATOM 722 O O . SER A 1 89 ? -4.313 -9.636 9.608 1.00 88.75 89 SER A O 1
ATOM 724 N N . THR A 1 90 ? -3.030 -9.887 7.783 1.00 89.31 90 THR A N 1
ATOM 725 C CA . THR A 1 90 ? -2.270 -11.031 8.333 1.00 89.31 90 THR A CA 1
ATOM 726 C C . THR A 1 90 ? -1.426 -10.684 9.558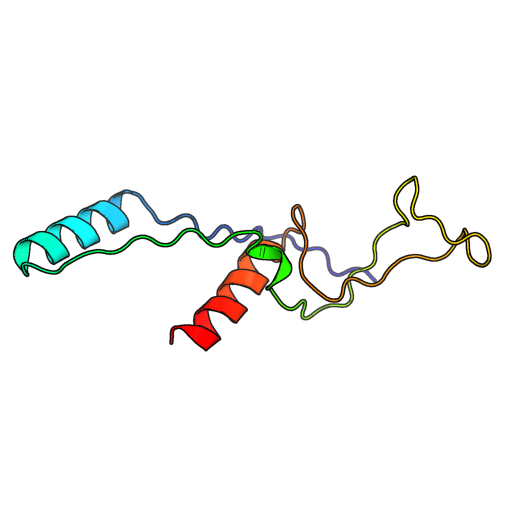 1.00 89.31 90 THR A C 1
ATOM 728 O O . THR A 1 90 ? -1.082 -11.568 10.336 1.00 89.31 90 THR A O 1
ATOM 731 N N . PHE A 1 91 ? -1.060 -9.41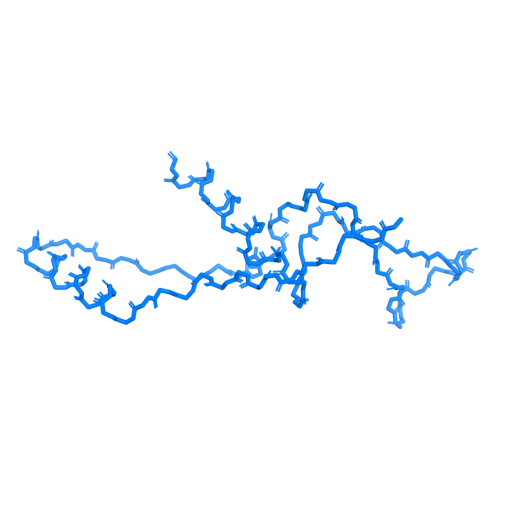1 9.722 1.00 86.38 91 PHE A N 1
ATOM 732 C CA . PHE A 1 91 ? -0.279 -8.957 10.869 1.00 86.38 91 PHE A CA 1
ATOM 733 C C . PHE A 1 91 ? -1.157 -8.567 12.066 1.00 86.38 91 PHE A C 1
ATOM 735 O O . PHE A 1 91 ? -0.746 -8.742 13.211 1.00 86.38 91 PHE A O 1
ATOM 742 N N . LEU A 1 9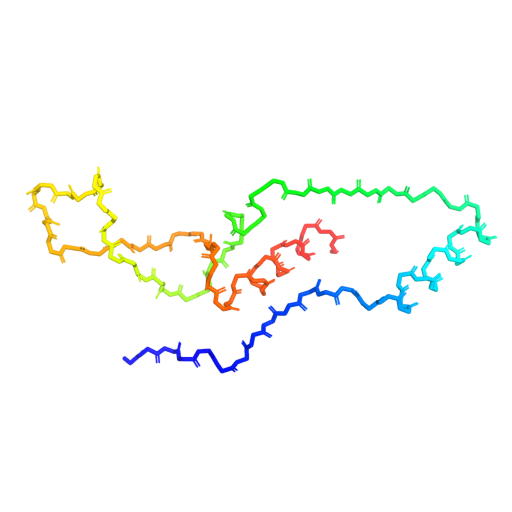2 ? -2.340 -7.993 11.813 1.00 86.12 92 LEU A N 1
ATOM 743 C CA . LEU A 1 92 ? -3.217 -7.451 12.857 1.00 86.12 92 LEU A CA 1
ATOM 744 C C . LEU A 1 92 ? -4.320 -8.412 13.328 1.00 86.12 92 LEU A C 1
ATOM 746 O O . LEU A 1 92 ? -4.844 -8.196 14.423 1.00 86.12 92 LEU A O 1
ATOM 750 N N . ILE A 1 93 ? -4.708 -9.400 12.513 1.00 78.88 93 ILE A N 1
ATOM 751 C CA . ILE A 1 93 ? -5.820 -10.340 12.756 1.00 78.88 93 ILE A CA 1
ATOM 752 C C . ILE A 1 93 ? -5.272 -11.764 12.815 1.00 78.88 93 ILE A C 1
ATOM 754 O O . ILE A 1 93 ? -5.617 -12.466 13.792 1.00 78.88 93 ILE A O 1
#

Foldseek 3Di:
DDDDDPDFDDPDDDPVNVVVVVVVCVVVVHDDDDDDDPPLQQQFADPDWDWAQQDPPRQDPVCNPDIDTDRTGDPPDSCSNVSSVVRVVVVPD

Radius of gyration: 18.68 Å; Cα contacts (8 Å, |Δi|>4): 81; chains: 1; bounding box: 44×21×52 Å

Sequence (93 aa):
EGIDFKESFASVARMEAIRIFLAYAAHKSFSVFQMDIKTAFLHGSLKEDVYVCQSEGFIDADYPSHVYKLKKDLYGLKQAPRAWYDELSTFLI

Solvent-accessible surface area (backbone atoms only — not comparable to full-atom values): 5997 Å² total; per-residue (Å²): 133,83,86,79,81,86,66,74,54,71,92,70,78,53,69,68,57,53,52,52,52,50,53,50,32,59,75,67,72,51,88,84,84,90,85,85,69,81,68,51,34,59,70,7,55,59,92,63,96,45,72,42,76,57,49,92,95,63,62,44,87,92,49,70,85,56,64,45,73,55,81,38,27,46,90,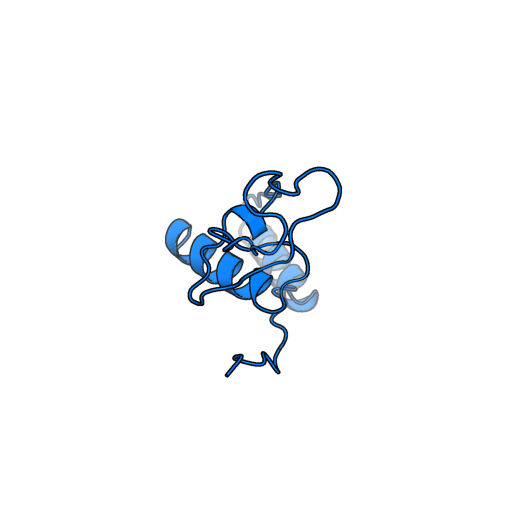89,47,56,58,23,49,46,28,25,49,54,50,52,42,74,75,78,108

Secondary structure (DSSP, 8-state):
--------------HHHHHHHHHHHHHTTPPP-----TTGGGGSPPSS--EEEPPTT---SS-TT-EEEPSS--TT-TTHHHHHHHHHHHHH-

InterPro domains:
  IPR013103 Reverse transcriptase, RNA-dependent DNA polymerase [PF07727] (2-92)

Mean predicted aligned error: 6.48 Å

pLDDT: mean 87.0, std 11.01, range [43.62, 98.12]

Organism: Tanacetum cinerariifolium (NCBI:txid118510)